Protein AF-A0AAW4CJY9-F1 (afdb_monomer_lite)

Secondary structure (DSSP, 8-state):
-----PPPSEEE-TTS--EEESS---B--GGGSPBTSEEEEEETTS-EEEEEB-S-TTEEEEEPPPPPPPP-

Foldseek 3Di:
DDDPPDPPQWDADPVNPDTGGPPDDWAQPPVPFDAPDWWWFQFPVRDIDTDGDHPDPRTRTTGHDDDDDDDD

Radius of gyration: 15.36 Å; chains: 1; bounding box: 34×26×40 Å

Structure (mmCIF, N/CA/C/O backbone):
data_AF-A0AAW4CJY9-F1
#
_entry.id   AF-A0AAW4CJY9-F1
#
loop_
_atom_site.group_PDB
_atom_site.id
_atom_site.type_symbol
_atom_site.label_atom_id
_atom_site.label_alt_id
_atom_site.label_comp_id
_atom_site.label_asym_id
_atom_site.label_entity_id
_atom_site.label_seq_id
_atom_site.pdbx_PDB_ins_code
_atom_site.Cartn_x
_atom_site.Cartn_y
_atom_site.Cartn_z
_atom_site.occupancy
_atom_site.B_iso_or_equiv
_atom_site.auth_seq_id
_atom_site.auth_comp_id
_atom_site.auth_asym_id
_atom_site.auth_atom_id
_atom_site.pdbx_PDB_model_num
ATOM 1 N N . MET A 1 1 ? -21.943 19.035 28.223 1.00 39.47 1 MET A N 1
ATOM 2 C CA . MET A 1 1 ? -20.633 18.585 27.714 1.00 39.47 1 MET A CA 1
ATOM 3 C C . MET A 1 1 ? -20.928 17.790 26.457 1.00 39.47 1 MET A C 1
ATOM 5 O O . MET A 1 1 ? -21.431 16.684 26.567 1.00 39.47 1 MET A O 1
ATOM 9 N N . THR A 1 2 ? -20.825 18.412 25.285 1.00 41.84 2 THR A N 1
ATOM 10 C CA . THR A 1 2 ? -21.159 17.771 24.006 1.00 41.84 2 THR A CA 1
ATOM 11 C C . THR A 1 2 ? -20.002 16.880 23.581 1.00 41.84 2 THR A C 1
ATOM 13 O O . THR A 1 2 ? -18.910 17.369 23.309 1.00 41.84 2 THR A O 1
ATOM 16 N N . GLU A 1 3 ? -20.251 15.575 23.571 1.00 48.16 3 GLU A N 1
ATOM 17 C CA . GLU A 1 3 ? -19.413 14.575 22.921 1.00 48.16 3 GLU A CA 1
ATOM 18 C C . GLU A 1 3 ? -19.433 14.871 21.418 1.00 48.16 3 GLU A C 1
ATOM 20 O O . GLU A 1 3 ? -20.435 14.655 20.736 1.00 48.16 3 GLU A O 1
ATOM 25 N N . THR A 1 4 ? -18.369 15.489 20.906 1.00 49.47 4 THR A N 1
ATOM 26 C CA . THR A 1 4 ? -18.202 15.685 19.467 1.00 49.47 4 THR A CA 1
ATOM 27 C C . THR A 1 4 ? -17.989 14.302 18.868 1.00 49.47 4 THR A C 1
ATOM 29 O O . THR A 1 4 ? -16.910 13.736 19.021 1.00 49.47 4 THR A O 1
ATOM 32 N N . ALA A 1 5 ? -19.020 13.730 18.242 1.00 55.03 5 ALA A N 1
ATOM 33 C CA . ALA A 1 5 ? -18.886 12.477 17.510 1.00 55.03 5 ALA A CA 1
ATOM 34 C C . ALA A 1 5 ? -17.724 12.614 16.509 1.00 55.03 5 ALA A C 1
ATOM 36 O O . ALA A 1 5 ? -17.762 13.469 15.621 1.00 55.03 5 ALA A O 1
ATOM 37 N N . GLU A 1 6 ? -16.663 11.826 16.701 1.00 59.69 6 GLU A N 1
ATOM 38 C CA . GLU A 1 6 ? -15.509 11.780 15.802 1.00 59.69 6 GLU A CA 1
ATOM 39 C C . GLU A 1 6 ? -16.037 11.389 14.414 1.00 59.69 6 GLU A C 1
ATOM 41 O O . GLU A 1 6 ? -16.698 10.357 14.268 1.00 59.69 6 GLU A O 1
ATOM 46 N N . GLN A 1 7 ? -15.842 12.249 13.407 1.00 62.22 7 GLN A N 1
ATOM 47 C CA . GLN A 1 7 ? -16.293 11.941 12.050 1.00 62.22 7 GLN A CA 1
ATOM 48 C C . GLN A 1 7 ? -15.660 10.614 11.605 1.00 62.22 7 GLN A C 1
ATOM 50 O O . GLN A 1 7 ? -14.489 10.371 11.911 1.00 62.22 7 GLN A O 1
ATOM 55 N N . PRO A 1 8 ? -16.399 9.739 10.902 1.00 69.12 8 PRO A N 1
ATOM 56 C CA . PRO A 1 8 ? -15.844 8.467 10.472 1.00 69.12 8 PRO A CA 1
ATOM 57 C C . PRO A 1 8 ? -14.628 8.716 9.572 1.00 69.12 8 PRO A C 1
ATOM 59 O O . PRO A 1 8 ? -14.737 9.388 8.551 1.00 69.12 8 PRO A O 1
ATOM 62 N N . ALA A 1 9 ? -13.479 8.136 9.933 1.00 85.44 9 ALA A N 1
ATOM 63 C CA . ALA A 1 9 ? -12.214 8.262 9.196 1.00 85.44 9 ALA A CA 1
ATOM 64 C C . ALA A 1 9 ? -12.216 7.561 7.816 1.00 85.44 9 ALA A C 1
ATOM 66 O O . ALA A 1 9 ? -11.176 7.409 7.177 1.00 85.44 9 ALA A O 1
ATOM 67 N N . HIS A 1 10 ? -13.374 7.074 7.364 1.00 93.19 10 HIS A N 1
ATOM 68 C CA . HIS A 1 10 ? -13.552 6.429 6.072 1.00 93.19 10 HIS A CA 1
ATOM 69 C C . HIS A 1 10 ? -14.946 6.708 5.499 1.00 93.19 10 HIS A C 1
ATOM 71 O O . HIS A 1 10 ? -15.904 6.973 6.228 1.00 93.19 10 HIS A O 1
ATOM 77 N N . LYS A 1 11 ? -15.059 6.596 4.177 1.00 94.06 11 LYS A N 1
ATOM 78 C CA . LYS A 1 11 ? -16.319 6.562 3.428 1.00 94.06 11 LYS A CA 1
ATOM 79 C C . LYS A 1 11 ? -16.375 5.288 2.604 1.00 94.06 11 LYS A C 1
ATOM 81 O O . LYS A 1 11 ? -15.342 4.730 2.249 1.00 94.06 11 LYS A O 1
ATOM 86 N N . LEU A 1 12 ? -17.578 4.832 2.286 1.00 95.38 12 LEU A N 1
ATOM 87 C CA . LEU A 1 12 ? -17.739 3.755 1.320 1.00 95.38 12 LEU A CA 1
ATOM 88 C C . LEU A 1 12 ? -17.586 4.300 -0.106 1.00 95.38 12 LEU A C 1
ATOM 90 O O . LEU A 1 12 ? -17.984 5.435 -0.385 1.00 95.38 12 LEU A O 1
ATOM 94 N N . ASN A 1 13 ? -17.009 3.497 -1.000 1.00 93.38 13 ASN A N 1
ATOM 95 C CA . ASN A 1 13 ? -17.000 3.788 -2.434 1.00 93.38 13 ASN A CA 1
ATOM 96 C C . ASN A 1 13 ? -18.435 3.822 -3.001 1.00 93.38 13 ASN A C 1
ATOM 98 O O . ASN A 1 13 ? -19.402 3.465 -2.324 1.00 93.38 13 ASN A O 1
ATOM 102 N N . ALA A 1 14 ? -18.582 4.251 -4.257 1.00 94.31 14 ALA A N 1
ATOM 103 C CA . ALA A 1 14 ? -19.892 4.377 -4.903 1.00 94.31 14 ALA A CA 1
ATOM 104 C C . ALA A 1 14 ? -20.717 3.077 -4.835 1.00 94.31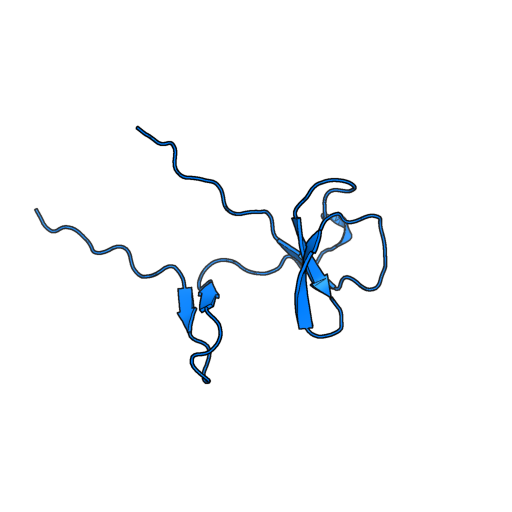 14 ALA A C 1
ATOM 106 O O . ALA A 1 14 ? -21.905 3.124 -4.530 1.00 94.31 14 ALA A O 1
ATOM 107 N N . ASP A 1 15 ? -20.061 1.927 -5.002 1.00 96.25 15 ASP A N 1
ATOM 108 C CA . ASP A 1 15 ? -20.704 0.608 -4.987 1.00 96.25 15 ASP A CA 1
ATOM 109 C C . ASP A 1 15 ? -20.999 0.073 -3.577 1.00 96.25 15 ASP A C 1
ATOM 111 O O . ASP A 1 15 ? -21.562 -1.008 -3.433 1.00 96.25 15 ASP A O 1
ATOM 115 N N . GLN A 1 16 ? -20.619 0.807 -2.527 1.00 94.38 16 GLN A N 1
ATOM 116 C CA . GLN A 1 16 ? -20.781 0.412 -1.123 1.00 94.38 16 GLN A CA 1
ATOM 117 C C . GLN A 1 16 ? -20.073 -0.906 -0.749 1.00 94.38 16 GLN A C 1
ATOM 119 O O . GLN A 1 16 ? -20.462 -1.582 0.202 1.00 94.38 16 GLN A O 1
ATOM 124 N N . THR A 1 17 ? -19.015 -1.276 -1.471 1.00 94.44 17 THR A N 1
ATOM 125 C CA . THR A 1 17 ? -18.277 -2.539 -1.285 1.00 94.44 17 THR A CA 1
ATOM 126 C C . THR A 1 17 ? -16.915 -2.362 -0.621 1.00 94.44 17 THR A C 1
ATOM 128 O O . THR A 1 17 ? -16.352 -3.330 -0.112 1.00 94.44 17 THR A O 1
ATOM 131 N N . VAL A 1 18 ? -16.372 -1.141 -0.605 1.00 91.81 18 VAL A N 1
ATOM 132 C CA . VAL A 1 18 ? -15.020 -0.852 -0.111 1.00 91.81 18 VAL A CA 1
ATOM 133 C C . VAL A 1 18 ? -15.041 0.370 0.798 1.00 91.81 18 VAL A C 1
ATOM 135 O O . VAL A 1 18 ? -15.533 1.428 0.413 1.00 91.81 18 VAL A O 1
ATOM 138 N N . ALA A 1 19 ? -14.457 0.237 1.989 1.00 93.00 19 ALA A N 1
ATOM 139 C CA . ALA A 1 19 ? -14.168 1.358 2.874 1.00 93.00 19 ALA A CA 1
ATOM 140 C C . ALA A 1 19 ? -12.863 2.046 2.452 1.00 93.00 19 ALA A C 1
ATOM 142 O O . ALA A 1 19 ? -11.809 1.416 2.394 1.00 93.00 19 ALA A O 1
ATOM 143 N N . VAL A 1 20 ? -12.937 3.345 2.183 1.00 92.19 20 VAL A N 1
ATOM 144 C CA . VAL A 1 20 ? -11.828 4.188 1.733 1.00 92.19 20 VAL A CA 1
ATOM 145 C C . VAL A 1 20 ? -11.549 5.236 2.801 1.00 92.19 20 VAL A C 1
ATOM 147 O O . VAL A 1 20 ? -12.461 5.960 3.203 1.00 92.19 20 VAL A O 1
ATOM 150 N N . ALA A 1 21 ? -10.304 5.316 3.271 1.00 92.75 21 ALA A N 1
ATOM 151 C CA . ALA A 1 21 ? -9.892 6.346 4.221 1.00 92.75 21 ALA A CA 1
ATOM 152 C C . ALA A 1 21 ? -10.083 7.750 3.622 1.00 92.75 21 ALA A C 1
ATOM 154 O O . ALA A 1 21 ? -9.888 7.950 2.425 1.00 92.75 21 ALA A O 1
ATOM 155 N N . THR A 1 22 ? -10.480 8.723 4.440 1.00 92.00 22 THR A N 1
ATOM 156 C CA . THR A 1 22 ? -10.747 10.097 3.966 1.00 92.00 22 THR A CA 1
ATOM 157 C C . THR A 1 22 ? -9.562 11.047 4.108 1.00 92.00 22 THR A C 1
ATOM 159 O O . THR A 1 22 ? -9.567 12.116 3.505 1.00 92.00 22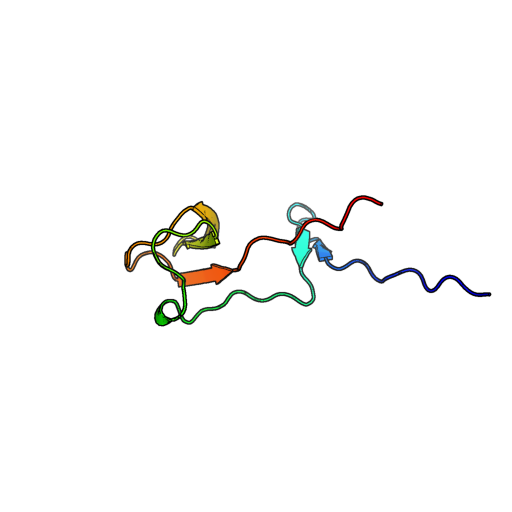 THR A O 1
ATOM 162 N N . ASP A 1 23 ? -8.579 10.678 4.923 1.00 91.00 23 ASP A N 1
ATOM 163 C CA . ASP A 1 23 ? -7.442 11.504 5.340 1.00 91.00 23 ASP A CA 1
ATOM 164 C C . ASP A 1 23 ? -6.081 10.812 5.149 1.00 91.00 23 ASP A C 1
ATOM 166 O O . ASP A 1 23 ? -5.037 11.438 5.327 1.00 91.00 23 ASP A O 1
ATOM 170 N N . VAL A 1 24 ? -6.082 9.535 4.759 1.00 90.56 24 VAL A N 1
ATOM 171 C CA . VAL A 1 24 ? -4.877 8.754 4.470 1.00 90.56 24 VAL A CA 1
ATOM 172 C C . VAL A 1 24 ? -4.792 8.497 2.974 1.00 90.56 24 VAL A C 1
ATOM 174 O O . VAL A 1 24 ? -5.719 7.962 2.368 1.00 90.56 24 VAL A O 1
ATOM 177 N N . PHE A 1 25 ? -3.643 8.837 2.401 1.00 93.81 25 PHE A N 1
ATOM 178 C CA . PHE A 1 25 ? -3.339 8.649 0.990 1.00 93.81 25 PHE A CA 1
ATOM 179 C C . PHE A 1 25 ? -2.203 7.643 0.829 1.00 93.81 25 PHE A C 1
ATOM 181 O 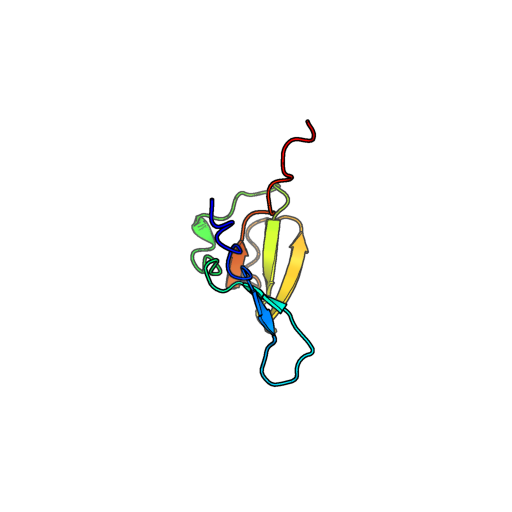O . PHE A 1 25 ? -1.355 7.488 1.712 1.00 93.81 25 PHE A O 1
ATOM 188 N N . TRP A 1 26 ? -2.189 6.965 -0.313 1.00 96.50 26 TRP A N 1
ATOM 189 C CA . TRP A 1 26 ? -1.060 6.140 -0.713 1.00 96.50 26 TRP A CA 1
ATOM 190 C C . TRP A 1 26 ? 0.179 7.011 -0.935 1.00 96.50 26 TRP A C 1
ATOM 192 O O . TRP A 1 26 ? 0.085 8.105 -1.487 1.00 96.50 26 TRP A O 1
ATOM 202 N N . ASN A 1 27 ? 1.344 6.519 -0.521 1.00 97.44 27 ASN A N 1
ATOM 203 C CA . ASN A 1 27 ? 2.615 7.126 -0.879 1.00 97.44 27 ASN A CA 1
ATOM 204 C C . ASN A 1 27 ? 3.104 6.521 -2.199 1.00 97.44 27 ASN A C 1
ATOM 206 O O . ASN A 1 27 ? 3.527 5.365 -2.235 1.00 97.44 27 ASN A O 1
ATOM 210 N N . GLU A 1 28 ? 3.017 7.304 -3.269 1.00 97.31 28 GLU A N 1
ATOM 211 C CA . GLU A 1 28 ? 3.404 6.912 -4.631 1.00 97.31 28 GLU A CA 1
ATOM 212 C C . GLU A 1 28 ? 4.933 6.916 -4.832 1.00 97.31 28 GLU A C 1
ATOM 214 O O . GLU A 1 28 ? 5.445 6.322 -5.780 1.00 97.31 28 GLU A O 1
ATOM 219 N N . ASP A 1 29 ? 5.698 7.524 -3.914 1.00 97.06 29 ASP A N 1
ATOM 220 C CA . ASP A 1 29 ? 7.157 7.446 -3.928 1.00 97.06 29 ASP A CA 1
ATOM 221 C C . ASP A 1 29 ? 7.644 6.140 -3.282 1.00 97.06 29 ASP A C 1
ATOM 223 O O . ASP A 1 29 ? 7.959 6.053 -2.087 1.00 97.06 29 ASP A O 1
ATOM 227 N N . MET A 1 30 ? 7.759 5.107 -4.113 1.00 97.19 30 MET A N 1
ATOM 228 C CA . MET A 1 30 ? 8.265 3.791 -3.720 1.00 97.19 30 MET A CA 1
ATOM 229 C C . MET A 1 30 ? 9.729 3.790 -3.261 1.00 97.19 30 MET A C 1
ATOM 231 O O . MET A 1 30 ? 10.155 2.828 -2.616 1.00 97.19 30 MET A O 1
ATOM 235 N N . THR A 1 31 ? 10.511 4.843 -3.534 1.00 96.75 31 THR A N 1
ATOM 236 C CA . THR A 1 31 ? 11.896 4.932 -3.035 1.00 96.75 31 THR A CA 1
ATOM 237 C C . THR A 1 31 ? 11.945 5.114 -1.517 1.00 96.75 31 THR A C 1
ATOM 239 O O . THR A 1 31 ? 12.916 4.714 -0.875 1.00 96.75 31 THR A O 1
ATOM 242 N N . THR A 1 32 ? 10.858 5.630 -0.934 1.00 97.50 32 THR A N 1
ATOM 243 C CA . THR A 1 32 ? 10.703 5.823 0.515 1.00 97.50 32 THR A CA 1
ATOM 244 C C . THR A 1 32 ? 10.138 4.601 1.239 1.00 97.50 32 THR A C 1
ATOM 246 O O . THR A 1 32 ? 10.097 4.582 2.471 1.00 97.50 32 THR A O 1
ATOM 249 N N . CYS A 1 33 ? 9.709 3.568 0.506 1.00 97.62 33 CYS A N 1
ATOM 250 C CA . CYS A 1 33 ? 9.140 2.371 1.107 1.00 97.62 33 CYS A CA 1
ATOM 251 C C . CYS A 1 33 ? 10.223 1.576 1.860 1.00 97.62 33 CYS A C 1
ATOM 253 O O . CYS A 1 33 ? 11.233 1.189 1.257 1.00 97.62 33 CYS A O 1
ATOM 255 N N . PRO A 1 34 ? 10.033 1.268 3.158 1.00 97.12 34 PRO A N 1
ATOM 256 C CA . PRO A 1 34 ? 11.007 0.494 3.916 1.00 97.12 34 PRO A CA 1
ATOM 257 C C . PRO A 1 34 ? 11.134 -0.925 3.348 1.00 97.12 34 PRO A C 1
ATOM 259 O O . PRO A 1 34 ? 10.136 -1.603 3.098 1.00 97.12 34 PRO A O 1
ATOM 262 N N . ARG A 1 35 ? 12.375 -1.388 3.158 1.00 96.38 35 ARG A N 1
ATOM 263 C CA . ARG A 1 35 ? 12.657 -2.730 2.629 1.00 96.38 35 ARG A CA 1
ATOM 264 C C . ARG A 1 35 ? 12.616 -3.788 3.725 1.00 96.38 35 ARG A C 1
ATOM 266 O O . ARG A 1 35 ? 13.138 -3.563 4.814 1.00 96.38 35 ARG A O 1
ATOM 273 N N . GLY A 1 36 ? 12.026 -4.945 3.424 1.00 95.25 36 GLY A N 1
ATOM 274 C CA . GLY A 1 36 ? 11.929 -6.074 4.361 1.00 95.25 36 GLY A CA 1
ATOM 275 C C . GLY A 1 36 ? 11.055 -5.815 5.598 1.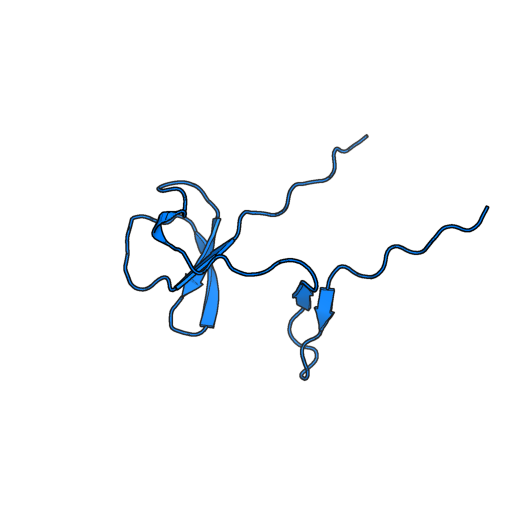00 95.25 36 GLY A C 1
ATOM 276 O O . GLY A 1 36 ? 11.078 -6.601 6.543 1.00 95.25 36 GLY A O 1
ATOM 277 N N . ALA A 1 37 ? 10.290 -4.719 5.613 1.00 96.88 37 ALA A N 1
ATOM 278 C CA . ALA A 1 37 ? 9.320 -4.406 6.654 1.00 96.88 37 ALA A CA 1
ATOM 279 C C . ALA A 1 37 ? 7.898 -4.629 6.133 1.00 96.88 37 ALA A C 1
ATOM 281 O O . ALA A 1 37 ? 7.605 -4.374 4.965 1.00 96.88 37 ALA A O 1
ATOM 282 N N . LYS A 1 38 ? 7.001 -5.067 7.020 1.00 97.31 38 LYS A N 1
ATOM 283 C CA . LYS A 1 38 ? 5.602 -5.299 6.663 1.00 97.31 38 LYS A CA 1
ATOM 284 C C . LYS A 1 38 ? 4.856 -3.975 6.489 1.00 97.31 38 LYS A C 1
ATOM 286 O O . LYS A 1 38 ? 4.782 -3.177 7.423 1.00 97.31 38 LYS A O 1
ATOM 291 N N . VAL A 1 39 ? 4.262 -3.786 5.319 1.00 97.75 39 VAL A N 1
ATOM 292 C CA . VAL A 1 39 ? 3.505 -2.597 4.908 1.00 97.75 39 VAL A CA 1
ATOM 293 C C . VAL A 1 39 ? 2.263 -3.007 4.109 1.00 97.75 39 VAL A C 1
ATOM 295 O O . VAL A 1 39 ? 2.021 -4.193 3.868 1.00 97.75 39 VAL A O 1
ATOM 298 N N . GLN A 1 40 ? 1.453 -2.025 3.722 1.00 98.00 40 GLN A N 1
ATOM 299 C CA . GLN A 1 40 ? 0.454 -2.183 2.669 1.00 98.00 40 GLN A CA 1
ATOM 300 C C . GLN A 1 40 ? 1.083 -1.756 1.339 1.00 98.00 40 GLN A C 1
ATOM 302 O O . GLN A 1 40 ? 1.746 -0.719 1.291 1.00 98.00 40 GLN A O 1
ATOM 307 N N . LEU A 1 41 ? 0.871 -2.530 0.277 1.00 98.06 41 LEU A N 1
ATOM 308 C CA . LEU A 1 41 ? 1.392 -2.278 -1.066 1.00 98.06 41 LEU A CA 1
ATOM 309 C C . LEU A 1 41 ? 0.248 -2.254 -2.072 1.00 98.06 41 LEU A C 1
ATOM 311 O O . LEU A 1 41 ? -0.601 -3.145 -2.059 1.00 98.06 41 LEU A O 1
ATOM 315 N N . LEU A 1 42 ? 0.249 -1.255 -2.948 1.00 97.94 42 LEU A N 1
ATOM 316 C CA . LEU A 1 42 ? -0.672 -1.142 -4.070 1.00 97.94 42 LEU A CA 1
ATOM 317 C C . LEU A 1 42 ? 0.040 -1.606 -5.341 1.00 97.94 42 LEU A C 1
ATOM 319 O O . LEU A 1 42 ? 1.030 -1.008 -5.771 1.00 97.94 42 LEU A O 1
ATOM 323 N N . GLY A 1 43 ? -0.435 -2.709 -5.915 1.00 96.94 43 GLY A N 1
ATOM 324 C CA . GLY A 1 43 ? 0.109 -3.249 -7.160 1.00 96.94 43 GLY A CA 1
ATOM 325 C C . GLY A 1 43 ? -0.429 -2.525 -8.391 1.00 96.94 43 GLY A C 1
ATOM 326 O O . GLY A 1 43 ? -1.487 -1.899 -8.337 1.00 96.94 43 GLY A O 1
ATOM 327 N N . ALA A 1 44 ? 0.239 -2.700 -9.534 1.00 95.25 44 ALA A N 1
ATOM 328 C CA . ALA A 1 44 ? -0.165 -2.089 -10.804 1.00 95.25 44 ALA A CA 1
ATOM 329 C C . ALA A 1 44 ? -1.583 -2.447 -11.291 1.00 95.25 44 ALA A C 1
ATOM 331 O O . ALA A 1 44 ? -2.150 -1.745 -12.122 1.00 95.25 44 ALA A O 1
ATOM 332 N N . GLY A 1 45 ? -2.173 -3.525 -10.765 1.00 93.88 45 GLY A N 1
ATOM 333 C CA . GLY A 1 45 ? -3.569 -3.897 -11.015 1.00 93.88 45 GLY A CA 1
ATOM 334 C C . GLY A 1 45 ? -4.598 -3.179 -10.131 1.00 93.88 45 GLY A C 1
ATOM 335 O O . GLY A 1 45 ? -5.764 -3.557 -10.155 1.00 93.88 45 GLY A O 1
ATOM 336 N N . GLY A 1 46 ? -4.188 -2.214 -9.300 1.00 92.50 46 GLY A N 1
ATOM 337 C CA . GLY A 1 46 ? -5.077 -1.507 -8.369 1.00 92.50 46 GLY A CA 1
ATOM 338 C C . GLY A 1 46 ? -5.489 -2.327 -7.141 1.00 92.50 46 GLY A C 1
ATOM 339 O O . GLY A 1 46 ? -6.401 -1.937 -6.415 1.00 92.50 46 GLY A O 1
ATOM 340 N N . VAL A 1 47 ? -4.829 -3.461 -6.890 1.00 94.19 47 VAL A N 1
ATOM 341 C CA . VAL A 1 47 ? -5.105 -4.334 -5.741 1.00 94.19 47 VAL A CA 1
ATOM 342 C C . VAL A 1 47 ? -4.111 -4.047 -4.622 1.00 94.19 47 VAL A C 1
ATOM 344 O O . VAL A 1 47 ? -2.896 -4.094 -4.828 1.00 94.19 47 VAL A O 1
ATOM 347 N N . ALA A 1 48 ? -4.642 -3.773 -3.431 1.00 95.69 48 ALA A N 1
ATOM 348 C CA . ALA A 1 48 ? -3.862 -3.568 -2.219 1.00 95.69 48 ALA A CA 1
ATOM 349 C C . ALA A 1 48 ? -3.620 -4.892 -1.479 1.00 95.69 48 ALA A C 1
ATOM 351 O O . ALA A 1 48 ? -4.546 -5.682 -1.285 1.00 95.69 48 ALA A O 1
ATOM 352 N N . VAL A 1 49 ? -2.390 -5.115 -1.016 1.00 96.62 49 VAL A N 1
ATOM 353 C CA . VAL A 1 49 ? -2.006 -6.299 -0.232 1.00 96.62 49 VAL A CA 1
ATOM 354 C C . VAL A 1 49 ? -1.154 -5.925 0.977 1.00 96.62 49 VAL A C 1
ATOM 356 O O . VAL A 1 49 ? -0.483 -4.899 0.991 1.00 96.62 49 VAL A O 1
ATOM 359 N N . TYR A 1 50 ? -1.146 -6.789 1.991 1.00 97.31 50 TYR A N 1
ATOM 360 C CA . TYR A 1 50 ? -0.198 -6.711 3.102 1.00 97.31 50 TYR A CA 1
ATOM 361 C C . TYR A 1 50 ? 1.026 -7.563 2.775 1.00 97.31 50 TYR A C 1
ATOM 363 O O . TYR A 1 50 ? 0.892 -8.775 2.611 1.00 97.31 50 TYR A O 1
ATOM 371 N N . GLY A 1 51 ? 2.210 -6.959 2.739 1.00 96.38 51 GLY A N 1
ATOM 372 C CA . GLY A 1 51 ? 3.436 -7.651 2.348 1.00 96.38 51 GLY A CA 1
ATOM 373 C C . GLY A 1 51 ? 4.694 -6.885 2.727 1.00 96.38 51 GLY A C 1
ATOM 374 O O . GLY A 1 51 ? 4.641 -5.912 3.479 1.00 96.38 51 GLY A O 1
ATOM 375 N N . ASP A 1 52 ? 5.818 -7.348 2.207 1.00 96.50 52 ASP A N 1
ATOM 376 C CA . ASP A 1 52 ? 7.140 -6.751 2.350 1.00 96.50 52 ASP A CA 1
ATOM 377 C C . ASP A 1 52 ? 7.679 -6.349 0.973 1.00 96.50 52 ASP A C 1
ATOM 379 O O . ASP A 1 52 ? 7.504 -7.045 -0.026 1.00 96.50 52 ASP A O 1
ATOM 383 N N . TYR A 1 53 ? 8.291 -5.167 0.905 1.00 96.44 53 TYR A N 1
ATOM 384 C CA . TYR A 1 53 ? 8.843 -4.633 -0.334 1.00 96.44 53 TYR A CA 1
ATOM 385 C C . TYR A 1 53 ? 10.342 -4.915 -0.439 1.00 96.44 53 TYR A C 1
ATOM 387 O O . TYR A 1 53 ? 11.105 -4.669 0.500 1.00 96.44 53 TYR A O 1
ATOM 395 N N . HIS A 1 54 ? 10.773 -5.371 -1.616 1.00 95.88 54 HIS A N 1
ATOM 396 C CA . HIS A 1 54 ? 12.167 -5.725 -1.898 1.00 95.88 54 HIS A CA 1
ATOM 397 C C . HIS A 1 54 ? 12.776 -5.011 -3.117 1.00 95.88 54 HIS A C 1
ATOM 399 O O . HIS A 1 54 ? 13.905 -5.317 -3.493 1.00 95.88 54 HIS A O 1
ATOM 405 N N . GLY A 1 55 ? 12.091 -4.016 -3.690 1.00 95.06 55 GLY A N 1
ATOM 406 C CA . GLY A 1 55 ? 12.570 -3.282 -4.872 1.00 95.06 55 GLY A CA 1
ATOM 407 C C . GLY A 1 55 ? 11.910 -3.687 -6.191 1.00 95.06 55 GLY A C 1
ATOM 408 O O . GLY A 1 55 ? 12.385 -3.276 -7.244 1.00 95.06 55 GLY A O 1
ATOM 409 N N . ASP A 1 56 ? 10.858 -4.507 -6.144 1.00 94.88 56 ASP A N 1
ATOM 410 C CA . ASP A 1 56 ? 10.139 -4.955 -7.337 1.00 94.88 56 ASP A CA 1
ATOM 411 C C . ASP A 1 56 ? 9.364 -3.793 -8.00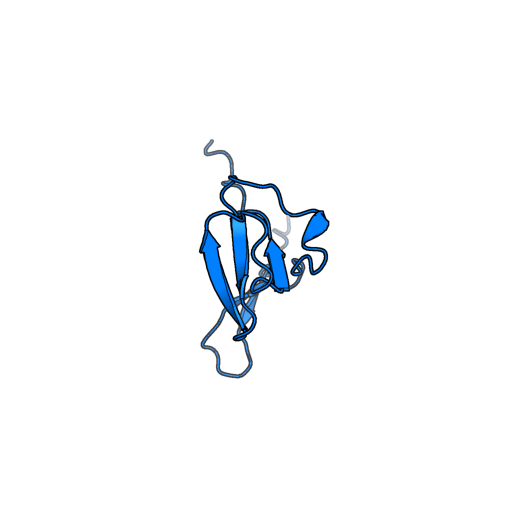6 1.00 94.88 56 ASP A C 1
ATOM 413 O O . ASP A 1 56 ? 8.583 -3.121 -7.326 1.00 94.88 56 ASP A O 1
ATOM 417 N N . PRO A 1 57 ? 9.538 -3.549 -9.320 1.00 94.94 57 PRO A N 1
ATOM 418 C CA . PRO A 1 57 ? 8.919 -2.417 -10.015 1.00 94.94 57 PRO A CA 1
ATOM 419 C C . PRO A 1 57 ? 7.399 -2.546 -10.224 1.00 94.94 57 PRO A C 1
ATOM 421 O O . PRO A 1 57 ? 6.777 -1.604 -10.707 1.00 94.94 57 PRO A O 1
ATOM 424 N N . PHE A 1 58 ? 6.785 -3.688 -9.899 1.00 96.38 58 PHE A N 1
ATOM 425 C CA . PHE A 1 58 ? 5.337 -3.897 -9.987 1.00 96.38 58 PHE A CA 1
ATOM 426 C C . PHE A 1 58 ? 4.540 -3.008 -9.022 1.00 96.38 58 PHE A C 1
ATOM 428 O O . PHE A 1 58 ? 3.387 -2.658 -9.295 1.00 96.38 58 PHE A O 1
ATOM 435 N N . TRP A 1 59 ? 5.129 -2.678 -7.874 1.00 97.81 59 TRP A N 1
ATOM 436 C CA . TRP A 1 59 ? 4.467 -1.898 -6.836 1.00 97.81 59 TRP A CA 1
ATOM 437 C C . TRP A 1 59 ? 4.469 -0.416 -7.197 1.00 97.81 59 TRP A C 1
ATOM 439 O O . TRP A 1 59 ? 5.509 0.146 -7.528 1.00 97.81 59 TRP A O 1
ATOM 449 N N . GLN A 1 60 ? 3.298 0.211 -7.115 1.00 98.00 60 GLN A N 1
ATOM 450 C CA . GLN A 1 60 ? 3.106 1.607 -7.511 1.00 98.00 60 GLN A CA 1
ATOM 451 C C . GLN A 1 60 ? 2.998 2.553 -6.318 1.00 98.00 60 GLN A C 1
ATOM 453 O O . GLN A 1 60 ? 3.334 3.724 -6.444 1.00 98.00 60 GLN A O 1
ATOM 458 N N . ALA A 1 61 ? 2.534 2.063 -5.167 1.00 98.19 61 ALA A N 1
ATOM 459 C CA . ALA A 1 61 ? 2.453 2.868 -3.959 1.00 98.19 61 ALA A CA 1
ATOM 460 C C . ALA A 1 61 ? 2.473 2.010 -2.690 1.00 98.19 61 ALA A C 1
ATOM 462 O O . ALA A 1 61 ? 2.216 0.802 -2.725 1.00 98.19 61 ALA A O 1
ATOM 463 N N . TRP A 1 62 ? 2.735 2.643 -1.547 1.00 98.31 62 TRP A N 1
ATOM 464 C CA . TRP A 1 62 ? 2.754 1.978 -0.245 1.00 98.31 62 TRP A CA 1
ATOM 465 C C . TRP A 1 62 ? 2.080 2.808 0.850 1.00 98.31 62 TRP A C 1
ATOM 467 O O . TRP A 1 62 ? 1.886 4.015 0.722 1.00 98.31 62 TRP A O 1
ATOM 477 N N . CYS A 1 63 ? 1.706 2.154 1.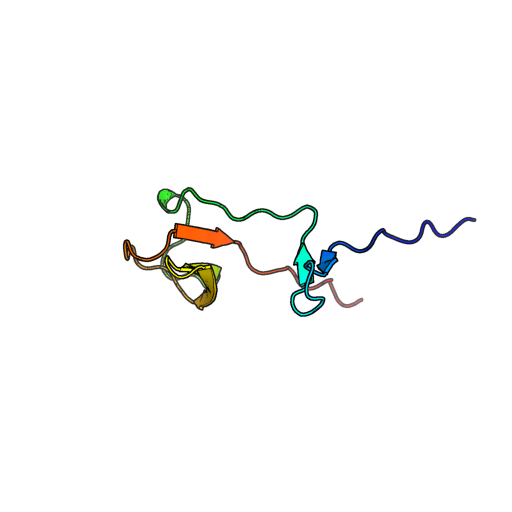948 1.00 97.88 63 CYS A N 1
ATOM 478 C CA . CYS A 1 63 ? 1.178 2.811 3.141 1.00 97.88 63 CYS A CA 1
ATOM 479 C C . CYS A 1 63 ? 1.632 2.056 4.403 1.00 97.88 63 CYS A C 1
ATOM 481 O O . CYS A 1 63 ? 1.662 0.817 4.402 1.00 97.88 63 CYS A O 1
ATOM 483 N N . PRO A 1 64 ? 1.965 2.751 5.509 1.00 96.62 64 PRO A N 1
ATOM 484 C CA . PRO A 1 64 ? 2.222 2.085 6.779 1.00 96.62 64 PRO A CA 1
ATOM 485 C C . PRO A 1 64 ? 0.980 1.345 7.298 1.00 96.62 64 PRO A C 1
ATOM 487 O O . PRO A 1 64 ? -0.158 1.589 6.886 1.00 96.62 64 PRO A O 1
ATOM 490 N N . LEU A 1 65 ? 1.207 0.425 8.234 1.00 95.25 65 LEU A N 1
ATOM 491 C CA . LEU A 1 65 ? 0.138 -0.287 8.931 1.00 95.25 65 LEU A CA 1
ATOM 492 C C . LEU A 1 65 ? -0.522 0.623 9.981 1.00 95.25 65 LEU A C 1
ATOM 494 O O . LEU A 1 65 ? 0.180 1.391 10.648 1.00 95.25 65 LEU A O 1
ATOM 498 N N . PRO A 1 66 ? -1.844 0.507 10.202 1.00 92.62 66 PRO A N 1
ATOM 499 C CA . PRO A 1 66 ? -2.517 1.263 11.247 1.00 92.62 66 PRO A CA 1
ATOM 500 C C . PRO A 1 66 ? -1.986 0.874 12.630 1.00 92.62 66 PRO A C 1
ATOM 502 O O . PRO A 1 66 ? -1.785 -0.302 12.955 1.00 92.62 66 PRO A O 1
ATOM 505 N N . LYS A 1 67 ? -1.793 1.877 13.486 1.00 90.81 67 LYS A N 1
ATOM 506 C CA . LYS A 1 67 ? -1.390 1.661 14.875 1.00 90.81 67 LYS A CA 1
ATOM 507 C C . LYS A 1 67 ? -2.581 1.171 15.696 1.00 90.81 67 LYS A C 1
ATOM 509 O O . LYS A 1 67 ? -3.681 1.711 15.615 1.00 90.81 67 LYS A O 1
ATOM 514 N N . ARG A 1 68 ? -2.349 0.190 16.570 1.00 88.94 68 ARG A N 1
ATOM 515 C CA . ARG A 1 68 ? -3.339 -0.195 17.585 1.00 88.94 68 ARG A CA 1
ATOM 516 C C . ARG A 1 68 ? -3.421 0.881 18.669 1.00 88.94 68 ARG A C 1
ATOM 518 O O . ARG A 1 68 ? -2.388 1.319 19.180 1.00 88.94 68 ARG A O 1
ATOM 525 N N . ARG A 1 69 ? -4.639 1.268 19.067 1.00 88.50 69 ARG A N 1
ATOM 526 C CA . ARG A 1 69 ? -4.843 2.088 20.272 1.00 88.50 69 ARG A CA 1
ATOM 527 C C . ARG A 1 69 ? -4.280 1.325 21.478 1.00 88.50 69 ARG A C 1
ATOM 529 O O . ARG A 1 69 ? -4.423 0.102 21.563 1.00 88.50 69 ARG A O 1
ATOM 536 N N . ARG A 1 70 ? -3.602 2.031 22.388 1.00 90.81 70 ARG A N 1
ATOM 537 C CA . ARG A 1 70 ? -3.127 1.430 23.640 1.00 90.81 70 ARG A CA 1
ATOM 538 C C . ARG A 1 70 ? -4.358 0.931 24.394 1.00 90.81 70 ARG A C 1
ATOM 540 O O . ARG A 1 70 ? -5.258 1.722 24.656 1.00 90.81 70 ARG A O 1
ATOM 547 N N . LYS A 1 71 ? -4.406 -0.367 24.701 1.00 81.56 71 LYS A N 1
ATOM 548 C CA . LYS A 1 71 ? -5.401 -0.887 25.640 1.00 81.56 71 LYS A CA 1
ATOM 549 C C . LYS A 1 71 ? -5.042 -0.312 27.011 1.00 81.56 71 LYS A C 1
ATOM 551 O O . LYS A 1 71 ? -3.897 -0.476 27.437 1.00 81.56 71 LYS A O 1
ATOM 556 N N . VAL A 1 72 ? -5.961 0.453 27.593 1.00 66.88 72 VAL A N 1
ATOM 557 C CA . VAL A 1 72 ? -5.893 0.889 28.994 1.00 66.88 72 VAL A CA 1
ATOM 558 C C . VAL A 1 72 ? -6.360 -0.267 29.862 1.00 66.88 72 VAL A C 1
ATOM 560 O O . VAL A 1 72 ? -7.299 -0.965 29.414 1.00 66.88 72 VAL A O 1
#

pLDDT: mean 89.81, std 14.07, range [39.47, 98.31]

Sequence (72 aa):
MTETAEQPAHKLNADQTVAVATDVFWNEDMTTCPRGAKVQLLGAGGVAVYGDYHGDPFWQAWCPLPKRRRKV